Protein AF-A0A1V6IY77-F1 (afdb_monomer_lite)

Radius of gyration: 15.11 Å; chains: 1; bounding box: 35×21×41 Å

Secondary structure (DSSP, 8-state):
---S--HHHHHHTTS-HHHHHHHHHHTTTTTT-SS--HHHHHHHHHHHHHHHHHHHTSS-------

Foldseek 3Di:
DPPDDDPLVVVCVPPPVVVVVVVCVVVVPVVPPDDADPVNVVSVVVVVVVVCVVVCVVPPDDDDDD

Sequence (66 aa):
MNSGRTIFAQIMDYLPTYEFLQCVERYPGNYKVKSFSCWDHFLSMAFAQLRLLIITNSDHMIPRMI

pLDDT: mean 72.36, std 12.86, range [41.78, 86.38]

Structure (mmCIF, N/CA/C/O backbone):
data_AF-A0A1V6IY77-F1
#
_entry.id   AF-A0A1V6IY77-F1
#
loop_
_atom_site.group_PDB
_atom_site.id
_atom_site.type_symbol
_atom_site.label_atom_id
_atom_site.label_alt_id
_atom_site.label_comp_id
_atom_site.label_asym_id
_atom_site.label_entity_id
_atom_site.label_seq_id
_atom_site.pdbx_PDB_ins_code
_atom_site.Cartn_x
_atom_site.Cartn_y
_atom_site.Cartn_z
_atom_site.occupancy
_atom_site.B_iso_or_equiv
_atom_site.auth_seq_id
_atom_site.auth_comp_id
_atom_site.auth_asym_id
_atom_site.auth_atom_id
_atom_site.pdbx_PDB_model_num
ATOM 1 N N . MET A 1 1 ? -0.743 -2.517 -26.122 1.00 41.78 1 MET A N 1
ATOM 2 C CA . MET A 1 1 ? -0.005 -1.238 -26.015 1.00 41.78 1 MET A CA 1
ATOM 3 C C . MET A 1 1 ? -0.285 -0.686 -24.625 1.00 41.78 1 MET A C 1
ATOM 5 O O . MET A 1 1 ? -1.454 -0.555 -24.292 1.00 41.78 1 MET A O 1
ATOM 9 N N . ASN A 1 2 ? 0.745 -0.522 -23.787 1.00 44.81 2 ASN A N 1
ATOM 10 C CA . ASN A 1 2 ? 0.652 -0.329 -22.328 1.00 44.81 2 ASN A CA 1
ATOM 11 C C . ASN A 1 2 ? 0.129 1.065 -21.930 1.00 44.81 2 ASN A C 1
ATOM 13 O O . ASN A 1 2 ? 0.815 1.837 -21.266 1.00 44.81 2 ASN A O 1
ATOM 17 N N . SER A 1 3 ? -1.081 1.406 -22.357 1.00 60.62 3 SER A N 1
ATOM 18 C CA . SER A 1 3 ? -1.745 2.653 -21.999 1.00 60.62 3 SER A CA 1
ATOM 19 C C . SER A 1 3 ? -2.589 2.422 -20.748 1.00 60.62 3 SER A C 1
ATOM 21 O O . SER A 1 3 ? -3.763 2.080 -20.849 1.00 60.62 3 SER A O 1
ATOM 23 N N . GLY A 1 4 ? -1.984 2.588 -19.565 1.00 66.38 4 GLY A N 1
ATOM 24 C CA . GLY A 1 4 ? -2.768 2.946 -18.375 1.00 66.38 4 GLY A CA 1
ATOM 25 C C . GLY A 1 4 ? -2.272 2.499 -16.998 1.00 66.38 4 GLY A C 1
ATOM 26 O O . GLY A 1 4 ? -2.674 3.118 -16.019 1.00 66.38 4 GLY A O 1
ATOM 27 N N . ARG A 1 5 ? -1.425 1.467 -16.863 1.00 70.62 5 ARG A N 1
ATOM 28 C CA . ARG A 1 5 ? -0.995 0.955 -15.540 1.00 70.62 5 ARG A CA 1
ATOM 29 C C . ARG A 1 5 ? 0.493 0.609 -15.501 1.00 70.62 5 ARG A C 1
ATOM 31 O O . ARG A 1 5 ? 1.046 0.139 -16.490 1.00 70.62 5 ARG A O 1
ATOM 38 N N . THR A 1 6 ? 1.138 0.854 -14.359 1.00 83.06 6 THR A N 1
ATOM 39 C CA . THR A 1 6 ? 2.549 0.502 -14.129 1.00 83.06 6 THR A CA 1
ATOM 40 C C . THR A 1 6 ? 2.719 -1.018 -14.032 1.00 83.06 6 THR A C 1
ATOM 42 O O . THR A 1 6 ? 1.804 -1.712 -13.595 1.00 83.06 6 THR A O 1
ATOM 45 N N . ILE A 1 7 ? 3.905 -1.541 -14.378 1.00 81.81 7 ILE A N 1
ATOM 46 C CA . ILE A 1 7 ? 4.238 -2.973 -14.203 1.00 81.81 7 ILE A CA 1
ATOM 47 C C . ILE A 1 7 ? 4.036 -3.394 -12.739 1.00 81.81 7 ILE A C 1
ATOM 49 O O . ILE A 1 7 ? 3.516 -4.465 -12.456 1.00 81.81 7 ILE A O 1
ATOM 53 N N . PHE A 1 8 ? 4.366 -2.503 -11.801 1.00 82.88 8 PHE A N 1
ATOM 54 C CA . PHE A 1 8 ? 4.084 -2.689 -10.381 1.00 82.88 8 PHE A CA 1
ATOM 55 C C . PHE A 1 8 ? 2.590 -2.907 -10.099 1.00 82.88 8 PHE A C 1
ATOM 57 O O . PHE A 1 8 ? 2.242 -3.863 -9.417 1.00 82.88 8 PHE A O 1
ATOM 64 N N . ALA A 1 9 ? 1.703 -2.072 -10.654 1.00 81.94 9 ALA A N 1
ATOM 65 C CA . ALA A 1 9 ? 0.258 -2.228 -10.480 1.00 81.94 9 ALA A CA 1
ATOM 66 C C . ALA A 1 9 ? -0.255 -3.552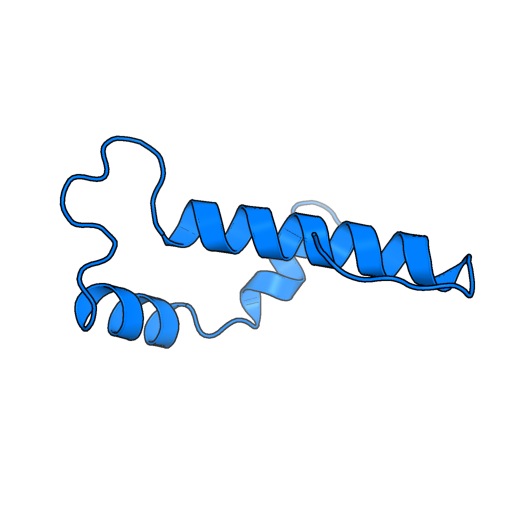 -11.071 1.00 81.94 9 ALA A C 1
ATOM 68 O O . ALA A 1 9 ? -1.097 -4.200 -10.463 1.00 81.94 9 ALA A O 1
ATOM 69 N N . GLN A 1 10 ? 0.301 -3.989 -12.205 1.00 84.56 10 GLN A N 1
ATOM 70 C CA . GLN A 1 10 ? -0.041 -5.284 -12.803 1.00 84.56 10 GLN A CA 1
ATOM 71 C C . GLN A 1 10 ? 0.391 -6.466 -11.926 1.00 84.56 10 GLN A C 1
ATOM 73 O O . GLN A 1 10 ? -0.325 -7.454 -11.850 1.00 84.56 10 GLN A O 1
ATOM 78 N N . ILE A 1 11 ? 1.546 -6.378 -11.260 1.00 82.62 11 ILE A N 1
ATOM 79 C CA . ILE A 1 11 ? 2.017 -7.413 -10.325 1.00 82.62 11 ILE A CA 1
ATOM 80 C C . ILE A 1 11 ? 1.158 -7.422 -9.056 1.00 82.62 11 ILE A C 1
ATOM 82 O O . ILE A 1 11 ? 0.795 -8.489 -8.567 1.00 82.62 11 ILE A O 1
ATOM 86 N N . MET A 1 12 ? 0.802 -6.243 -8.544 1.00 83.31 12 MET A N 1
ATOM 87 C CA . MET A 1 12 ? -0.048 -6.114 -7.359 1.00 83.31 12 MET A CA 1
ATOM 88 C C . MET A 1 12 ? -1.471 -6.638 -7.581 1.00 83.31 12 MET A C 1
ATOM 90 O O . MET A 1 12 ? -2.080 -7.101 -6.623 1.00 83.31 12 MET A O 1
ATOM 94 N N . ASP A 1 13 ? -1.972 -6.653 -8.822 1.00 83.81 13 ASP A N 1
ATOM 95 C CA . ASP A 1 13 ? -3.264 -7.273 -9.161 1.00 83.81 13 ASP A CA 1
ATOM 96 C C . ASP A 1 13 ? -3.278 -8.801 -8.896 1.00 83.81 13 ASP A C 1
ATOM 98 O O . ASP A 1 13 ? -4.348 -9.375 -8.698 1.00 83.81 13 ASP A O 1
ATOM 102 N N . TYR A 1 14 ? -2.115 -9.468 -8.837 1.00 84.19 14 TYR A N 1
ATOM 103 C CA . TYR A 1 14 ? -2.007 -10.894 -8.475 1.00 84.19 14 TYR A CA 1
ATOM 104 C C . TYR A 1 14 ? -1.875 -11.138 -6.967 1.00 84.19 14 TYR A C 1
ATOM 106 O O . TYR A 1 14 ? -1.874 -12.288 -6.524 1.00 84.19 14 TYR A O 1
ATOM 114 N N . LEU A 1 15 ? -1.730 -10.082 -6.166 1.00 82.00 15 LEU A N 1
ATOM 115 C CA . LEU A 1 15 ? -1.582 -10.205 -4.724 1.00 82.00 15 LEU A CA 1
ATOM 116 C C . LEU A 1 15 ? -2.963 -10.404 -4.070 1.00 82.00 15 LEU A C 1
ATOM 118 O O . LEU A 1 15 ? -3.894 -9.658 -4.383 1.00 82.00 15 LEU A O 1
ATOM 122 N N . PRO A 1 16 ? -3.136 -11.353 -3.129 1.00 81.00 16 PRO A N 1
ATOM 123 C CA . PRO A 1 16 ? -4.410 -11.538 -2.436 1.00 81.00 16 PRO A CA 1
ATOM 124 C C . PRO A 1 16 ? -4.666 -10.415 -1.414 1.00 81.00 16 PRO A C 1
ATOM 126 O O . PRO A 1 16 ? -4.506 -10.588 -0.206 1.00 81.00 16 PRO A O 1
ATOM 129 N N . THR A 1 17 ? -5.112 -9.251 -1.895 1.00 80.69 17 THR A N 1
ATOM 130 C CA . THR A 1 17 ? -5.450 -8.071 -1.074 1.00 80.69 17 THR A CA 1
ATOM 131 C C . THR A 1 17 ? -6.455 -8.403 0.031 1.00 80.69 17 THR A C 1
ATOM 133 O O . THR A 1 17 ? -6.357 -7.884 1.139 1.00 80.69 17 THR A O 1
ATOM 136 N N . TYR A 1 18 ? -7.399 -9.309 -0.238 1.00 82.00 18 TYR A N 1
ATOM 137 C CA . TYR A 1 18 ? -8.394 -9.746 0.741 1.00 82.00 18 TYR A CA 1
ATOM 138 C C . TYR A 1 18 ? -7.767 -10.470 1.943 1.00 82.00 18 TYR A C 1
ATOM 140 O O . TYR A 1 18 ? -8.110 -10.169 3.084 1.00 82.00 18 TYR A O 1
ATOM 148 N N . GLU A 1 19 ? -6.815 -11.378 1.710 1.00 82.44 19 GLU A N 1
ATOM 149 C CA . GLU A 1 19 ? -6.132 -12.086 2.800 1.00 82.44 19 GLU A CA 1
ATOM 150 C C . GLU A 1 19 ? -5.202 -11.163 3.588 1.00 82.44 19 GLU A C 1
ATOM 152 O O . GLU A 1 19 ? -5.100 -11.272 4.812 1.00 82.44 19 GLU A O 1
ATOM 157 N N . PHE A 1 20 ? -4.577 -10.199 2.906 1.00 81.88 20 PHE A N 1
ATOM 158 C CA . PHE A 1 20 ? -3.788 -9.166 3.568 1.00 81.88 20 PHE A CA 1
ATOM 159 C C . PHE A 1 20 ? -4.654 -8.322 4.510 1.00 81.88 20 PHE A C 1
ATOM 161 O O . PHE A 1 20 ? -4.294 -8.128 5.671 1.00 81.88 20 PHE A O 1
ATOM 168 N N . LEU A 1 21 ? -5.818 -7.857 4.044 1.00 81.25 21 LEU A N 1
ATOM 169 C CA . LEU A 1 21 ? -6.741 -7.077 4.869 1.00 81.25 21 LEU A CA 1
ATOM 170 C C . LEU A 1 21 ? -7.236 -7.876 6.079 1.00 81.25 21 LEU A C 1
ATOM 172 O O . LEU A 1 21 ? -7.229 -7.340 7.185 1.00 81.25 21 LEU A O 1
ATOM 176 N N . GLN A 1 22 ? -7.561 -9.162 5.908 1.00 83.00 22 GLN A N 1
ATOM 177 C CA . GLN A 1 22 ? -7.904 -10.040 7.032 1.00 83.00 22 GLN A CA 1
ATOM 178 C C . GLN A 1 22 ? -6.765 -10.160 8.053 1.00 83.00 22 GLN A C 1
ATOM 180 O O . GLN A 1 22 ? -7.011 -10.130 9.259 1.00 83.00 22 GLN A O 1
ATOM 185 N N . CYS A 1 23 ? -5.511 -10.271 7.602 1.00 82.06 23 CYS A N 1
ATOM 186 C CA . CYS A 1 23 ? -4.356 -10.288 8.502 1.00 82.06 23 CYS A CA 1
ATOM 187 C C . CYS A 1 23 ? -4.206 -8.968 9.274 1.00 82.06 23 CYS A C 1
ATOM 189 O O . CYS A 1 23 ? -3.944 -8.993 10.476 1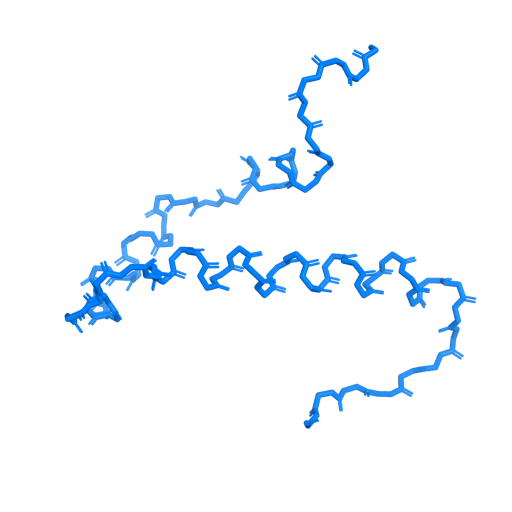.00 82.06 23 CYS A O 1
ATOM 191 N N . VAL A 1 24 ? -4.400 -7.827 8.609 1.00 80.12 24 VAL A N 1
ATOM 192 C CA . VAL A 1 24 ? -4.313 -6.488 9.222 1.00 80.12 24 VAL A CA 1
ATOM 193 C C . VAL A 1 24 ? -5.473 -6.202 10.181 1.00 80.12 24 VAL A C 1
ATOM 195 O O . VAL A 1 24 ? -5.314 -5.445 11.137 1.00 80.12 24 VAL A O 1
ATOM 198 N N . GLU A 1 25 ? -6.639 -6.798 9.951 1.00 79.81 25 GLU A N 1
ATOM 199 C CA . GLU A 1 25 ? -7.774 -6.722 10.873 1.00 79.81 25 GLU A CA 1
ATOM 200 C C . GLU A 1 25 ? -7.563 -7.633 12.092 1.00 79.81 25 GLU A C 1
ATOM 202 O O . GLU A 1 25 ? -7.808 -7.230 13.229 1.00 79.81 25 GLU A O 1
ATOM 207 N N . ARG A 1 26 ? -7.024 -8.840 11.869 1.00 81.38 26 ARG A N 1
ATOM 208 C CA . ARG A 1 26 ? -6.705 -9.815 12.921 1.00 81.38 26 ARG A CA 1
ATOM 209 C C . ARG A 1 26 ? -5.585 -9.346 13.850 1.00 81.38 26 ARG A C 1
ATOM 211 O O . ARG A 1 26 ? -5.640 -9.600 15.053 1.00 81.38 26 ARG A O 1
ATOM 218 N N . TYR A 1 27 ? -4.572 -8.683 13.303 1.00 73.88 27 TYR A N 1
ATOM 219 C CA . TYR A 1 27 ? -3.507 -8.029 14.054 1.00 73.88 27 TYR A CA 1
ATOM 220 C C . TYR A 1 27 ? -3.657 -6.533 13.821 1.00 73.88 27 TYR A C 1
ATOM 222 O O . TYR A 1 27 ? -3.180 -6.091 12.779 1.00 73.88 27 TYR A O 1
ATOM 230 N N . PRO A 1 28 ? -4.301 -5.763 14.725 1.00 64.88 28 PRO A N 1
ATOM 231 C CA . PRO A 1 28 ? -4.730 -4.382 14.485 1.00 64.88 28 PRO A CA 1
ATOM 232 C C . PRO A 1 28 ? -3.544 -3.410 14.339 1.00 64.88 28 PRO A C 1
ATOM 234 O O . PRO A 1 28 ? -3.326 -2.511 15.149 1.00 64.88 28 PRO A O 1
ATOM 237 N N . GLY A 1 29 ? -2.770 -3.570 13.269 1.00 61.03 29 GLY A N 1
ATOM 238 C CA . GLY A 1 29 ? -1.602 -2.772 12.915 1.00 61.03 29 GLY A CA 1
ATOM 239 C C . GLY A 1 29 ? -1.987 -1.391 12.395 1.00 61.03 29 GLY A C 1
ATOM 240 O O . GLY A 1 29 ? -1.145 -0.503 12.339 1.00 61.03 29 GLY A O 1
ATOM 241 N N . ASN A 1 30 ? -3.271 -1.187 12.079 1.00 61.31 30 ASN A N 1
ATOM 242 C CA . ASN A 1 30 ? -3.844 0.112 11.735 1.00 61.31 30 ASN A CA 1
ATOM 243 C C . ASN A 1 30 ? -4.389 0.898 12.949 1.00 61.31 30 ASN A C 1
ATOM 245 O O . ASN A 1 30 ? -4.989 1.962 12.774 1.00 61.31 30 ASN A O 1
ATOM 249 N N . TYR A 1 31 ? -4.183 0.436 14.187 1.00 59.97 31 TYR A N 1
ATOM 250 C CA . TYR A 1 31 ? -4.633 1.168 15.373 1.00 59.97 31 TYR A CA 1
ATOM 251 C C . TYR A 1 31 ? -3.876 2.508 15.516 1.00 59.97 31 TYR A C 1
ATOM 253 O O . TYR A 1 31 ? -2.673 2.527 15.762 1.00 59.97 31 TYR A O 1
ATOM 261 N N . LYS A 1 32 ? -4.599 3.635 15.381 1.00 62.47 32 LYS A N 1
ATOM 262 C CA . LYS A 1 32 ? -4.118 5.044 15.396 1.00 62.47 32 LYS A CA 1
ATOM 263 C C . LYS A 1 32 ? -3.378 5.558 14.151 1.00 62.47 32 LYS A C 1
ATOM 265 O O . LYS A 1 32 ? -2.758 6.623 14.205 1.00 62.47 32 LYS A O 1
ATOM 270 N N . VAL A 1 33 ? -3.466 4.874 13.020 1.00 66.19 33 VAL A N 1
ATOM 271 C CA . VAL A 1 33 ? -2.809 5.335 11.792 1.00 66.19 33 VAL A CA 1
ATOM 272 C C . VAL A 1 33 ? -3.598 6.493 11.161 1.00 66.19 33 VAL A C 1
ATOM 274 O O . VAL A 1 33 ? -4.772 6.342 10.843 1.00 66.19 33 VAL A O 1
ATOM 277 N N . LYS A 1 34 ? -2.969 7.669 11.006 1.00 62.59 34 LYS A N 1
ATOM 278 C CA . LYS A 1 34 ? -3.628 8.898 10.508 1.00 62.59 34 LYS A CA 1
ATOM 279 C C . LYS A 1 34 ? -3.498 9.140 9.000 1.00 62.59 34 LYS A C 1
ATOM 281 O O . LYS A 1 34 ? -4.345 9.825 8.437 1.00 62.59 34 LYS A O 1
ATOM 286 N N . SER A 1 35 ? -2.425 8.666 8.357 1.00 66.81 35 SER A N 1
ATOM 287 C CA . SER A 1 35 ? -2.121 9.046 6.959 1.00 66.81 35 SER A CA 1
ATOM 288 C C . SER A 1 35 ? -1.297 8.025 6.160 1.00 66.81 35 SER A C 1
ATOM 290 O O . SER A 1 35 ? -1.038 8.272 4.990 1.00 66.81 35 SER A O 1
ATOM 292 N N . PHE A 1 36 ? -0.865 6.908 6.761 1.00 73.00 36 PHE A N 1
ATOM 293 C CA . PHE A 1 36 ? -0.014 5.911 6.096 1.00 73.00 36 PHE A CA 1
ATOM 294 C C . PHE A 1 36 ? -0.392 4.494 6.525 1.00 73.00 36 PHE A C 1
ATOM 296 O O . PHE A 1 36 ? 0.096 4.002 7.542 1.00 73.00 36 PHE A O 1
ATOM 303 N N . SER A 1 37 ? -1.320 3.874 5.799 1.00 79.56 37 SER A N 1
ATOM 304 C CA . SER A 1 37 ? -1.893 2.580 6.175 1.00 79.56 37 SER A CA 1
ATOM 305 C C . SER A 1 37 ? -0.866 1.443 6.102 1.00 79.56 37 SER A C 1
ATOM 307 O O . SER A 1 37 ? 0.151 1.533 5.414 1.00 79.56 37 SER A O 1
ATOM 309 N N . CYS A 1 38 ? -1.152 0.324 6.774 1.00 78.75 38 CYS A N 1
ATOM 310 C CA . CYS A 1 38 ? -0.359 -0.900 6.628 1.00 78.75 38 CYS A CA 1
ATOM 311 C C . CYS A 1 38 ? -0.250 -1.348 5.154 1.00 78.75 38 CYS A C 1
ATOM 313 O O . CYS A 1 38 ? 0.777 -1.884 4.741 1.00 78.75 38 CYS A O 1
ATOM 315 N N . TRP A 1 39 ? -1.271 -1.049 4.344 1.00 82.56 39 TRP A N 1
ATOM 316 C 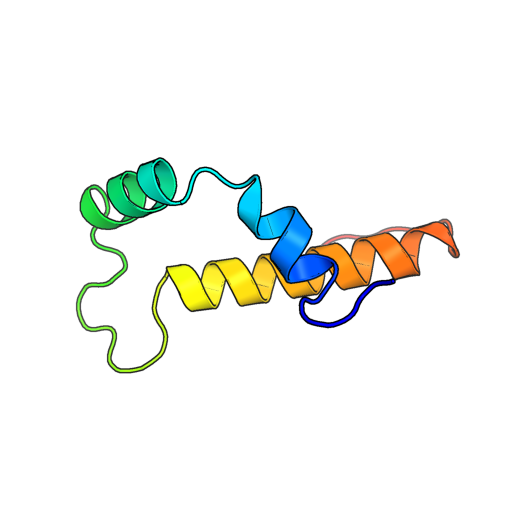CA . TRP A 1 39 ? -1.258 -1.283 2.903 1.00 82.56 39 TRP A CA 1
ATOM 317 C C . TRP A 1 39 ? -0.267 -0.371 2.170 1.00 82.56 39 TRP A C 1
ATOM 319 O O . TRP A 1 39 ? 0.529 -0.860 1.375 1.00 82.56 39 TRP A O 1
ATOM 329 N N . ASP A 1 40 ? -0.229 0.925 2.489 1.00 83.06 40 ASP A N 1
ATOM 330 C CA . ASP A 1 40 ? 0.746 1.860 1.903 1.00 83.06 40 ASP A CA 1
ATOM 331 C C . ASP A 1 40 ? 2.188 1.480 2.274 1.00 83.06 40 ASP A C 1
ATOM 333 O O . ASP A 1 40 ? 3.097 1.555 1.443 1.00 83.06 40 ASP A O 1
ATOM 337 N N . HIS A 1 41 ? 2.400 1.001 3.505 1.00 83.38 41 HIS A N 1
ATOM 338 C CA . HIS A 1 41 ? 3.697 0.483 3.940 1.00 83.38 41 HIS A CA 1
ATOM 339 C C . HIS A 1 41 ? 4.101 -0.765 3.153 1.00 83.38 41 HIS A C 1
ATOM 341 O O . HIS A 1 41 ? 5.227 -0.847 2.654 1.00 83.38 41 HIS A O 1
ATOM 347 N N . PHE A 1 42 ? 3.177 -1.711 2.997 1.00 84.56 42 PHE A N 1
ATOM 348 C CA . PHE A 1 42 ? 3.401 -2.909 2.202 1.00 84.56 42 PHE A CA 1
ATOM 349 C C . PHE A 1 42 ? 3.740 -2.562 0.744 1.00 84.56 42 PHE A C 1
ATOM 351 O O . PHE A 1 42 ? 4.737 -3.053 0.214 1.00 84.56 42 PHE A O 1
ATOM 358 N N . LEU A 1 43 ? 2.978 -1.658 0.121 1.00 84.00 43 LEU A N 1
ATOM 359 C CA . LEU A 1 43 ? 3.220 -1.208 -1.250 1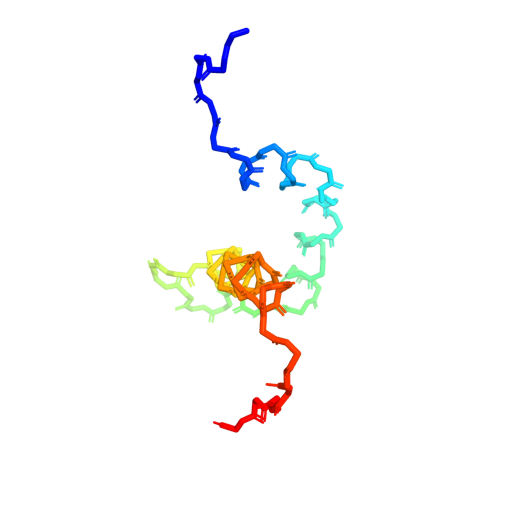.00 84.00 43 LEU A CA 1
ATOM 360 C C . LEU A 1 43 ? 4.580 -0.519 -1.399 1.00 84.00 43 LEU A C 1
ATOM 362 O O . LEU A 1 43 ? 5.292 -0.788 -2.365 1.00 84.00 43 LEU A O 1
ATOM 366 N N . SER A 1 44 ? 4.970 0.318 -0.436 1.00 86.06 44 SER A N 1
ATOM 367 C CA . SER A 1 44 ? 6.285 0.970 -0.419 1.00 86.06 44 SER A CA 1
ATOM 368 C C . SER A 1 44 ? 7.430 -0.051 -0.375 1.00 86.06 44 SER A C 1
ATOM 370 O O . SER A 1 44 ? 8.358 0.011 -1.187 1.00 86.06 44 SER A O 1
ATOM 372 N N . MET A 1 45 ? 7.332 -1.052 0.507 1.00 85.94 45 MET A N 1
ATOM 373 C CA . MET A 1 45 ? 8.341 -2.111 0.626 1.00 85.94 45 MET A CA 1
ATOM 374 C C . MET A 1 45 ? 8.390 -3.001 -0.616 1.00 85.94 45 MET A C 1
ATOM 376 O O . MET A 1 45 ? 9.473 -3.291 -1.125 1.00 85.94 45 MET A O 1
ATOM 380 N N . ALA A 1 46 ? 7.235 -3.390 -1.150 1.00 85.62 46 ALA A N 1
ATOM 381 C CA . ALA A 1 46 ? 7.164 -4.203 -2.356 1.00 85.62 46 ALA A CA 1
ATOM 382 C C . ALA A 1 46 ? 7.686 -3.446 -3.591 1.00 85.62 46 ALA A C 1
ATOM 384 O O . ALA A 1 46 ? 8.351 -4.032 -4.444 1.00 85.62 46 ALA A O 1
ATOM 385 N N . PHE A 1 47 ? 7.452 -2.133 -3.677 1.00 86.38 47 PHE A N 1
ATOM 386 C CA . PHE A 1 47 ? 8.002 -1.295 -4.742 1.00 86.38 47 PHE A CA 1
ATOM 387 C C . PHE A 1 47 ? 9.528 -1.195 -4.647 1.00 86.38 47 PHE A C 1
ATOM 389 O O . PHE A 1 47 ? 10.223 -1.351 -5.654 1.00 86.38 47 PHE A O 1
ATOM 396 N N . ALA A 1 48 ? 10.061 -0.995 -3.438 1.00 84.75 48 ALA A N 1
ATOM 397 C CA . ALA A 1 48 ? 11.501 -0.989 -3.200 1.00 84.75 48 ALA A CA 1
ATOM 398 C C . ALA A 1 48 ? 12.144 -2.334 -3.575 1.00 84.75 48 ALA A C 1
ATOM 400 O O . ALA A 1 48 ? 13.166 -2.350 -4.261 1.00 84.75 48 ALA A O 1
ATOM 401 N N . GLN A 1 49 ? 11.520 -3.453 -3.196 1.00 83.62 49 GLN A N 1
ATOM 402 C CA . GLN A 1 49 ? 11.978 -4.800 -3.547 1.00 83.62 49 GLN A CA 1
ATOM 403 C C . GLN A 1 49 ? 11.925 -5.064 -5.055 1.00 83.62 49 GLN A C 1
ATOM 405 O O . GLN A 1 49 ? 12.882 -5.607 -5.600 1.00 83.62 49 GLN A O 1
ATOM 410 N N . LEU A 1 50 ? 10.859 -4.651 -5.748 1.00 81.38 50 LEU A N 1
ATOM 411 C CA . LEU A 1 50 ? 10.747 -4.810 -7.201 1.00 81.38 50 LEU A CA 1
ATOM 412 C C . LEU A 1 50 ? 11.816 -3.993 -7.936 1.00 81.38 50 LEU A C 1
ATOM 414 O O . LEU A 1 50 ? 12.471 -4.501 -8.846 1.00 81.38 50 LEU A O 1
ATOM 418 N N . ARG A 1 51 ? 12.030 -2.740 -7.517 1.00 79.19 51 ARG A N 1
ATOM 419 C CA . ARG A 1 51 ? 13.103 -1.894 -8.052 1.00 79.19 51 ARG A CA 1
ATOM 420 C C . ARG A 1 51 ? 14.467 -2.536 -7.813 1.00 79.19 51 ARG A C 1
ATOM 422 O O . ARG A 1 51 ? 15.285 -2.562 -8.728 1.00 79.19 51 ARG A O 1
ATOM 429 N N . LEU A 1 52 ? 14.700 -3.041 -6.602 1.00 75.19 52 LEU A N 1
ATOM 430 C CA . LEU A 1 52 ? 15.946 -3.707 -6.254 1.00 75.19 52 LEU A CA 1
ATOM 431 C C . LEU A 1 52 ? 16.162 -4.929 -7.152 1.00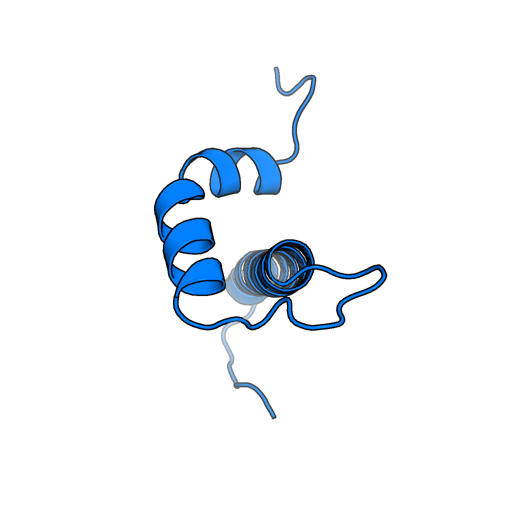 75.19 52 LEU A C 1
ATOM 433 O O . LEU A 1 52 ? 17.182 -4.980 -7.819 1.00 75.19 52 LEU A O 1
ATOM 437 N N . LEU A 1 53 ? 15.183 -5.833 -7.264 1.00 71.31 53 LEU A N 1
ATOM 438 C CA . LEU A 1 53 ? 15.276 -7.067 -8.054 1.00 71.31 53 LEU A CA 1
ATOM 439 C C . LEU A 1 53 ? 15.577 -6.819 -9.545 1.00 71.31 53 LEU A C 1
ATOM 441 O O . LEU A 1 53 ? 16.339 -7.576 -10.154 1.00 71.31 53 LEU A O 1
ATOM 445 N N . ILE A 1 54 ? 15.004 -5.758 -10.124 1.00 69.88 54 ILE A N 1
ATOM 446 C CA . ILE A 1 54 ? 15.252 -5.363 -11.520 1.00 69.88 54 ILE A CA 1
ATOM 447 C C . ILE A 1 54 ? 16.678 -4.821 -11.698 1.00 69.88 54 ILE A C 1
ATOM 449 O O . ILE A 1 54 ? 17.319 -5.127 -12.699 1.00 69.88 54 ILE A O 1
ATOM 453 N N . ILE A 1 55 ? 17.197 -4.052 -10.736 1.00 65.44 55 ILE A N 1
ATOM 454 C CA . ILE A 1 55 ? 18.551 -3.480 -10.807 1.00 65.44 55 ILE A CA 1
ATOM 455 C C . ILE A 1 55 ? 19.616 -4.543 -10.482 1.00 65.44 55 ILE A C 1
ATOM 457 O O . ILE A 1 55 ? 20.644 -4.610 -11.146 1.00 65.44 55 ILE A O 1
ATOM 461 N N . THR A 1 56 ? 19.359 -5.435 -9.521 1.00 59.47 56 THR A N 1
ATOM 462 C CA . THR A 1 56 ? 20.308 -6.473 -9.076 1.00 59.47 56 THR A CA 1
ATOM 463 C C . THR A 1 56 ? 20.441 -7.660 -10.033 1.00 59.47 56 THR A C 1
ATOM 465 O O . THR A 1 56 ? 21.330 -8.480 -9.842 1.00 59.47 56 THR A O 1
ATOM 468 N N . ASN A 1 57 ? 19.588 -7.788 -11.058 1.00 54.09 57 ASN A N 1
ATOM 469 C CA . ASN A 1 57 ? 19.801 -8.784 -12.122 1.00 54.09 57 ASN A CA 1
ATOM 470 C C . ASN A 1 57 ? 20.926 -8.386 -13.096 1.00 54.09 57 ASN A C 1
ATOM 472 O O . ASN A 1 57 ? 21.406 -9.244 -13.832 1.00 54.09 57 ASN A O 1
ATOM 476 N N . SER A 1 58 ? 21.364 -7.122 -13.084 1.00 53.69 58 SER A N 1
ATOM 477 C CA . SER A 1 58 ? 22.522 -6.660 -13.863 1.00 53.69 58 SER A CA 1
ATOM 478 C C . SER A 1 58 ? 23.844 -6.772 -13.106 1.00 53.69 58 SER A C 1
ATOM 480 O O . SER A 1 58 ? 24.889 -6.851 -13.740 1.00 53.69 58 SER A O 1
ATOM 482 N N . ASP A 1 59 ? 23.815 -6.846 -11.775 1.00 51.62 59 ASP A N 1
ATOM 483 C CA . ASP A 1 59 ? 25.019 -6.892 -10.953 1.00 51.62 59 ASP A CA 1
ATOM 484 C C . ASP A 1 59 ? 24.913 -8.030 -9.942 1.00 51.62 59 ASP A C 1
ATOM 486 O O . ASP A 1 59 ? 24.299 -7.936 -8.877 1.00 51.62 59 ASP A O 1
ATOM 490 N N . HIS A 1 60 ? 25.542 -9.144 -10.301 1.00 53.97 60 HIS A N 1
ATOM 491 C CA . HIS A 1 60 ? 25.948 -10.186 -9.378 1.00 53.97 60 HIS A CA 1
ATOM 492 C C . HIS A 1 60 ? 26.746 -9.544 -8.226 1.00 53.97 60 HIS A C 1
ATOM 494 O O . HIS A 1 60 ? 27.931 -9.300 -8.400 1.00 53.97 60 HIS A O 1
ATOM 500 N N . MET A 1 61 ? 26.098 -9.204 -7.101 1.00 44.62 61 MET A N 1
ATOM 501 C CA . MET A 1 61 ? 26.598 -9.296 -5.714 1.00 44.62 61 MET A CA 1
ATOM 502 C C . MET A 1 61 ? 25.701 -8.553 -4.687 1.00 44.62 61 MET A C 1
ATOM 504 O O . MET A 1 61 ? 25.600 -7.336 -4.632 1.00 44.62 61 MET A O 1
ATOM 508 N N . ILE A 1 62 ? 25.075 -9.378 -3.847 1.00 55.97 62 ILE A N 1
ATOM 509 C CA . ILE A 1 62 ? 24.515 -9.220 -2.479 1.00 55.97 62 ILE A CA 1
ATOM 510 C C . ILE A 1 62 ? 25.409 -8.331 -1.550 1.00 55.97 62 ILE A C 1
ATOM 512 O O . ILE A 1 62 ? 26.606 -8.298 -1.830 1.00 55.97 62 ILE A O 1
ATOM 516 N N . PRO A 1 63 ? 24.956 -7.705 -0.413 1.00 57.66 63 PRO A N 1
ATOM 517 C CA . PRO A 1 63 ? 23.903 -8.183 0.506 1.00 57.66 63 PRO A CA 1
ATOM 518 C C . PRO A 1 63 ? 22.868 -7.207 1.098 1.00 57.66 63 PRO A C 1
ATOM 520 O O . PRO A 1 63 ? 23.114 -6.041 1.372 1.00 57.66 63 PRO A O 1
ATOM 523 N N . ARG A 1 64 ? 21.727 -7.831 1.432 1.00 53.09 64 ARG A N 1
ATOM 524 C CA . ARG A 1 64 ? 20.972 -7.754 2.700 1.00 53.09 64 ARG A CA 1
ATOM 525 C C . ARG A 1 64 ? 21.214 -6.524 3.589 1.00 53.09 64 ARG A C 1
ATO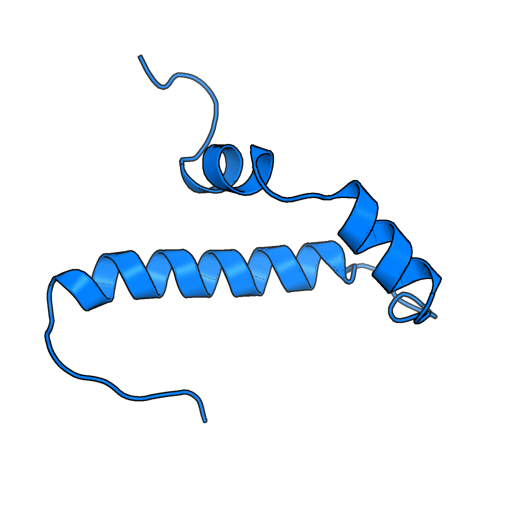M 527 O O . ARG A 1 64 ? 22.152 -6.493 4.372 1.00 53.09 64 ARG A O 1
ATOM 534 N N . MET A 1 65 ? 20.212 -5.647 3.578 1.00 53.78 65 MET A N 1
ATOM 535 C CA . MET A 1 65 ? 19.340 -5.391 4.732 1.00 53.78 65 MET A CA 1
ATOM 536 C C . MET A 1 65 ? 20.056 -5.344 6.095 1.00 53.78 65 MET A C 1
ATOM 538 O O . MET A 1 65 ? 20.023 -6.322 6.845 1.00 53.78 65 MET A O 1
ATOM 542 N N . ILE A 1 66 ? 20.642 -4.183 6.395 1.00 45.16 66 ILE A N 1
ATOM 543 C CA . ILE A 1 66 ? 20.680 -3.559 7.726 1.00 45.16 66 ILE A CA 1
ATOM 544 C C . ILE A 1 66 ? 20.422 -2.068 7.512 1.00 45.16 66 ILE A C 1
ATOM 546 O O . ILE A 1 66 ? 21.022 -1.519 6.560 1.00 45.16 66 ILE A O 1
#